Protein AF-A0A0G2F121-F1 (afdb_monomer_lite)

Secondary structure (DSSP, 8-state):
---HHHHHHHHHHHHHHHHHHHHHHHHHSS--HHHHHHHHHHHHHHHHHHHHHHHHHHHHHH--S-HHHHHHHHHHHHHHHHHHHHHHHHTT---TT---HHHHHHHHHH----GGGHHHHHHHTSHHHHHHHHHHHHHHHHHHHHHHHS--

Radius of gyration: 16.45 Å; chains: 1; bounding box: 43×23×46 Å

pLDDT: mean 76.2, std 12.85, range [35.88, 91.56]

Structure (mmCIF, N/CA/C/O backbone):
data_AF-A0A0G2F121-F1
#
_entry.id   AF-A0A0G2F121-F1
#
loop_
_atom_site.group_PDB
_atom_site.id
_atom_site.type_symbol
_atom_site.label_atom_id
_atom_site.label_alt_id
_atom_site.label_comp_id
_atom_site.label_asym_id
_atom_site.label_entity_id
_atom_site.label_seq_id
_atom_site.pdbx_PDB_ins_code
_atom_site.Cartn_x
_atom_site.Cartn_y
_atom_site.Cartn_z
_atom_site.occupancy
_atom_site.B_iso_or_equiv
_atom_site.auth_seq_id
_atom_site.auth_comp_id
_atom_site.auth_asym_id
_atom_site.auth_atom_id
_atom_site.pdbx_PDB_model_num
ATOM 1 N N . MET A 1 1 ? -3.608 -7.060 -20.318 1.00 35.88 1 MET A N 1
ATOM 2 C CA . MET A 1 1 ? -2.762 -5.871 -20.529 1.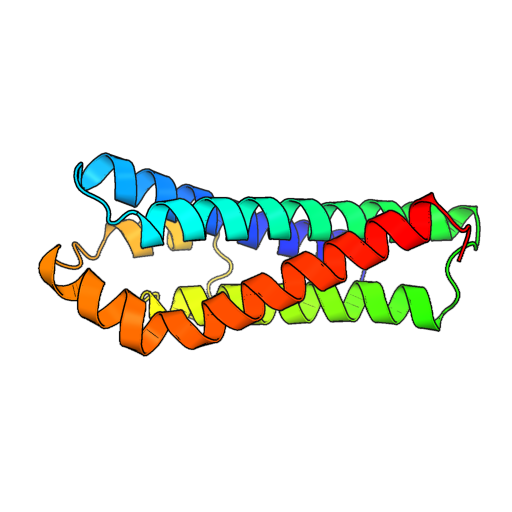00 35.88 1 MET A CA 1
ATOM 3 C C . MET A 1 1 ? -2.474 -5.318 -19.147 1.00 35.88 1 MET A C 1
ATOM 5 O O . MET A 1 1 ? -3.418 -4.855 -18.535 1.00 35.88 1 MET A O 1
ATOM 9 N N . SER A 1 2 ? -1.258 -5.533 -18.628 1.00 53.06 2 SER A N 1
ATOM 10 C CA . SER A 1 2 ? -0.798 -5.029 -17.324 1.00 53.06 2 SER A CA 1
ATOM 11 C C . SER A 1 2 ? 0.129 -3.841 -17.593 1.00 53.06 2 SER A C 1
ATOM 13 O O . SER A 1 2 ? 1.249 -4.040 -18.073 1.00 53.06 2 SER A O 1
ATOM 15 N N . GLY A 1 3 ? -0.381 -2.622 -17.437 1.00 70.25 3 GLY A N 1
ATOM 16 C CA . GLY A 1 3 ? 0.283 -1.381 -17.861 1.00 70.25 3 GLY A CA 1
ATOM 17 C C . GLY A 1 3 ? 0.618 -0.431 -16.711 1.00 70.25 3 GLY A C 1
ATOM 18 O O . GLY A 1 3 ? 0.272 -0.686 -15.561 1.00 70.25 3 GLY A O 1
ATOM 19 N N . VAL A 1 4 ? 1.256 0.699 -17.041 1.00 78.00 4 VAL A N 1
ATOM 20 C CA . VAL A 1 4 ? 1.530 1.823 -16.116 1.00 78.00 4 VAL A CA 1
ATOM 21 C C . VAL A 1 4 ? 0.249 2.270 -15.398 1.00 78.00 4 VAL A C 1
ATOM 23 O O . VAL A 1 4 ? 0.258 2.472 -14.187 1.00 78.00 4 VAL A O 1
ATOM 26 N N . GLY A 1 5 ? -0.880 2.311 -16.117 1.00 80.62 5 GLY A N 1
ATOM 27 C CA . GLY A 1 5 ? -2.187 2.657 -15.549 1.00 80.62 5 GLY A CA 1
ATOM 28 C C . GLY A 1 5 ? -2.664 1.727 -14.426 1.00 80.62 5 GLY A C 1
ATOM 29 O O . GLY A 1 5 ? -3.314 2.195 -13.496 1.00 80.62 5 GLY A O 1
ATOM 30 N N . ASP A 1 6 ? -2.300 0.440 -14.445 1.00 84.50 6 ASP A N 1
ATOM 31 C CA . ASP A 1 6 ? -2.672 -0.479 -13.361 1.00 84.50 6 ASP A CA 1
ATOM 32 C C . ASP A 1 6 ? -1.880 -0.194 -12.084 1.00 84.50 6 ASP A C 1
ATOM 34 O O . ASP A 1 6 ? -2.409 -0.331 -10.984 1.00 84.50 6 ASP A O 1
ATOM 38 N N . ILE A 1 7 ? -0.619 0.220 -12.220 1.00 85.38 7 ILE A N 1
ATOM 39 C CA . ILE A 1 7 ? 0.247 0.569 -11.088 1.00 85.38 7 ILE A CA 1
ATOM 40 C C . ILE A 1 7 ? -0.247 1.857 -10.425 1.00 85.38 7 ILE A C 1
ATOM 42 O O . ILE A 1 7 ? -0.342 1.906 -9.200 1.00 85.38 7 ILE A O 1
ATOM 46 N N . ILE A 1 8 ? -0.651 2.848 -11.226 1.00 85.50 8 ILE A N 1
ATOM 47 C CA . ILE A 1 8 ? -1.272 4.086 -10.731 1.00 85.50 8 ILE A CA 1
ATOM 48 C C . ILE A 1 8 ? -2.563 3.762 -9.971 1.00 85.50 8 ILE A C 1
ATOM 50 O O . ILE A 1 8 ? -2.720 4.162 -8.820 1.00 85.50 8 ILE A O 1
ATOM 54 N N . ALA A 1 9 ? -3.454 2.952 -10.554 1.00 84.75 9 ALA A N 1
ATOM 55 C CA . ALA A 1 9 ? -4.699 2.554 -9.892 1.00 84.75 9 ALA A CA 1
ATOM 56 C C . ALA A 1 9 ? -4.456 1.801 -8.566 1.00 84.75 9 ALA A C 1
ATOM 58 O O . ALA A 1 9 ? -5.225 1.926 -7.611 1.00 84.75 9 ALA A O 1
ATOM 59 N N . ILE A 1 10 ? -3.376 1.017 -8.484 1.00 86.50 10 ILE A N 1
ATOM 60 C CA . ILE A 1 10 ? -2.957 0.343 -7.252 1.00 86.50 10 ILE A CA 1
ATOM 61 C C . ILE A 1 10 ? -2.456 1.349 -6.203 1.00 86.50 10 ILE A C 1
ATOM 63 O O . ILE A 1 10 ? -2.797 1.212 -5.027 1.00 86.50 10 ILE A O 1
ATOM 67 N N . ALA A 1 11 ? -1.668 2.350 -6.599 1.00 87.56 11 ALA A N 1
ATOM 68 C CA . ALA A 1 11 ? -1.225 3.402 -5.688 1.00 87.56 11 ALA A CA 1
ATOM 69 C C . ALA A 1 11 ? -2.416 4.215 -5.153 1.00 87.56 11 ALA A C 1
ATOM 71 O O . ALA A 1 11 ? -2.530 4.430 -3.945 1.00 87.56 11 ALA A O 1
ATOM 72 N N . GLU A 1 12 ? -3.359 4.583 -6.027 1.00 86.44 12 GLU A N 1
ATOM 73 C CA . GLU A 1 12 ? -4.602 5.266 -5.650 1.00 86.44 12 GLU A CA 1
ATOM 74 C C . GLU A 1 12 ? -5.423 4.462 -4.635 1.00 86.44 12 GLU A C 1
ATOM 76 O O . GLU A 1 12 ? -5.943 5.026 -3.671 1.00 86.44 12 GLU A O 1
ATOM 81 N N . LEU A 1 13 ? -5.508 3.138 -4.802 1.00 85.44 13 LEU A N 1
ATOM 82 C CA . LEU A 1 13 ? -6.167 2.262 -3.832 1.00 85.44 13 LEU A CA 1
ATOM 83 C C . LEU A 1 13 ? -5.534 2.379 -2.434 1.00 85.44 13 LEU A C 1
ATOM 85 O O . LEU A 1 13 ? -6.256 2.434 -1.435 1.00 85.44 13 LEU A O 1
ATOM 89 N N . GLY A 1 14 ? -4.202 2.433 -2.360 1.00 85.50 14 GLY A N 1
ATOM 90 C CA . GLY A 1 14 ? -3.471 2.621 -1.110 1.00 85.50 14 GLY A CA 1
ATOM 91 C C . GLY A 1 14 ? -3.748 3.984 -0.466 1.00 85.50 14 GLY A C 1
ATOM 92 O O . GLY A 1 14 ? -4.126 4.042 0.707 1.00 85.50 14 GLY A O 1
ATOM 93 N N . TYR A 1 15 ? -3.679 5.075 -1.236 1.00 88.50 15 TYR A N 1
ATOM 94 C CA . TYR A 1 15 ? -3.983 6.419 -0.731 1.00 88.50 15 TYR A CA 1
ATOM 95 C C . TYR A 1 15 ? -5.401 6.538 -0.173 1.00 88.50 15 TYR A C 1
ATOM 97 O O . TYR A 1 15 ? -5.598 7.128 0.889 1.00 88.50 15 TYR A O 1
ATOM 105 N N . LYS A 1 16 ? -6.397 5.935 -0.826 1.00 84.06 16 LY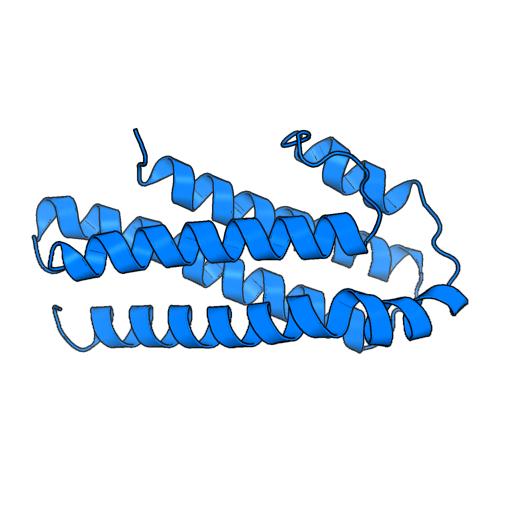S A N 1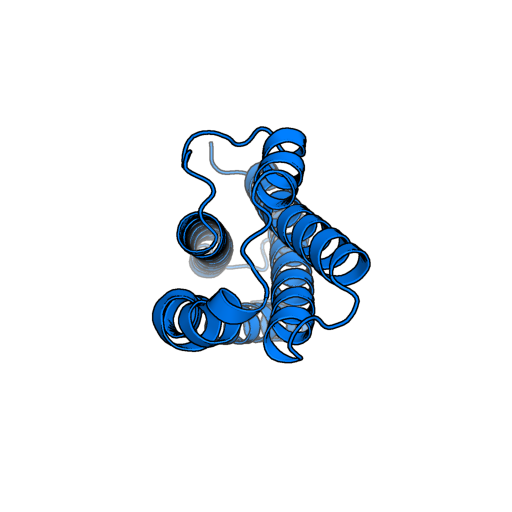
ATOM 106 C CA . LYS A 1 16 ? -7.776 5.995 -0.321 1.00 84.06 16 LYS A CA 1
ATOM 107 C C . LYS A 1 16 ? -7.997 5.153 0.927 1.00 84.06 16 LYS A C 1
ATOM 109 O O . LYS A 1 16 ? -8.797 5.537 1.780 1.00 84.06 16 LYS A O 1
ATOM 114 N N . LEU A 1 17 ? -7.264 4.048 1.092 1.00 83.19 17 LEU A N 1
ATOM 115 C CA . LEU A 1 17 ? -7.241 3.345 2.375 1.00 83.19 17 LEU A CA 1
ATOM 116 C C . LEU A 1 17 ? -6.664 4.246 3.478 1.00 83.19 17 LEU A C 1
ATOM 118 O O . LEU A 1 17 ? -7.241 4.320 4.563 1.00 83.19 17 LEU A O 1
ATOM 122 N N . ALA A 1 18 ? -5.563 4.950 3.207 1.00 86.00 18 ALA A N 1
ATOM 123 C CA . ALA A 1 18 ? -4.991 5.894 4.164 1.00 86.00 18 ALA A CA 1
ATOM 124 C C . ALA A 1 18 ? -5.962 7.037 4.504 1.00 86.00 18 ALA A C 1
ATOM 126 O O . ALA A 1 18 ? -6.118 7.374 5.676 1.00 86.00 18 ALA A O 1
ATOM 127 N N . GLU A 1 19 ? -6.673 7.585 3.516 1.00 84.25 19 GLU A N 1
ATOM 128 C CA . GLU A 1 19 ? -7.697 8.612 3.731 1.00 84.25 19 GLU A CA 1
ATOM 129 C C . GLU A 1 19 ? -8.855 8.098 4.603 1.00 84.25 19 GLU A C 1
ATOM 131 O O . GLU A 1 19 ? -9.275 8.777 5.542 1.00 84.25 19 GLU A O 1
ATOM 136 N N . ALA A 1 20 ? -9.343 6.879 4.348 1.00 77.00 20 ALA A N 1
ATOM 137 C CA . ALA A 1 20 ? -10.379 6.251 5.167 1.00 77.00 20 ALA A CA 1
ATOM 138 C C . ALA A 1 20 ? -9.924 6.072 6.626 1.00 77.00 20 ALA A C 1
ATOM 140 O O . ALA A 1 20 ? -10.676 6.356 7.560 1.00 77.00 20 ALA A O 1
ATOM 141 N N . LEU A 1 21 ? -8.674 5.646 6.827 1.00 78.62 21 LEU A N 1
ATOM 142 C CA . LEU A 1 21 ? -8.071 5.508 8.151 1.00 78.62 21 LEU A CA 1
ATOM 143 C C . LEU A 1 21 ? -7.889 6.863 8.855 1.00 78.62 21 LEU A C 1
ATOM 145 O O . LEU A 1 21 ? -8.119 6.942 10.060 1.00 78.62 21 LEU A O 1
ATOM 149 N N . LYS A 1 22 ? -7.528 7.930 8.128 1.00 80.00 22 LYS A N 1
ATOM 150 C CA . LYS A 1 22 ? -7.455 9.302 8.665 1.00 80.00 22 LYS A CA 1
ATOM 151 C C . LYS A 1 22 ? -8.820 9.798 9.133 1.00 80.00 22 LYS A C 1
ATOM 153 O O . LYS A 1 22 ? -8.940 10.205 10.282 1.00 80.00 22 LYS A O 1
ATOM 158 N N . LYS A 1 23 ? -9.858 9.659 8.302 1.00 73.81 23 LYS A N 1
ATOM 159 C CA . LYS A 1 23 ? -11.237 10.016 8.682 1.00 73.81 23 LYS A CA 1
ATOM 160 C C . LYS A 1 23 ? -11.690 9.261 9.933 1.00 73.81 23 LYS A C 1
ATOM 162 O O . LYS A 1 23 ? -12.265 9.854 10.837 1.00 73.81 23 LYS A O 1
ATOM 167 N N . TYR A 1 24 ? -11.357 7.973 10.033 1.00 71.00 24 TYR A N 1
ATOM 168 C CA . TYR A 1 24 ? -11.617 7.191 11.243 1.00 71.00 24 TYR A CA 1
ATOM 169 C C . TYR A 1 24 ? -10.892 7.750 12.485 1.00 71.00 24 TYR A C 1
ATOM 171 O O . TYR A 1 24 ? -11.468 7.787 13.573 1.00 71.00 24 TYR A O 1
ATOM 179 N N . ILE A 1 25 ? -9.629 8.173 12.349 1.00 74.25 25 ILE A N 1
ATOM 180 C CA . ILE A 1 25 ? -8.864 8.778 13.450 1.00 74.25 25 ILE A CA 1
ATOM 181 C C . ILE A 1 25 ? -9.540 10.063 13.937 1.00 74.25 25 ILE A C 1
ATOM 183 O O . ILE A 1 25 ? -9.710 10.223 15.149 1.00 74.25 25 ILE A O 1
ATOM 187 N N . ASP A 1 26 ? -9.946 10.928 13.005 1.00 71.69 26 ASP A N 1
ATOM 188 C CA . ASP A 1 26 ? -10.592 12.208 13.304 1.00 71.69 26 ASP A CA 1
ATOM 189 C C . ASP A 1 26 ? -11.934 12.012 14.031 1.00 71.69 26 ASP A C 1
ATOM 191 O O . ASP A 1 26 ? -12.241 12.738 14.972 1.00 71.69 26 ASP A O 1
ATOM 195 N N . GLU A 1 27 ? -12.710 10.985 13.666 1.00 67.69 27 GLU A N 1
ATOM 196 C CA . GLU A 1 27 ? -14.006 10.690 14.296 1.00 67.69 27 GLU A CA 1
ATOM 197 C C . GLU A 1 27 ? -13.906 10.066 15.699 1.00 67.69 27 GLU A C 1
ATOM 199 O O . GLU A 1 27 ? -14.843 10.177 16.493 1.00 67.69 27 GLU A O 1
ATOM 204 N N . VAL A 1 28 ? -12.808 9.370 16.019 1.00 64.94 28 VAL A N 1
ATOM 205 C CA . VAL A 1 28 ? -12.677 8.610 17.279 1.00 64.94 28 VAL A CA 1
ATOM 206 C C . VAL A 1 28 ? -11.849 9.346 18.343 1.00 64.94 28 VAL A C 1
ATOM 208 O O . VAL A 1 28 ? -11.804 8.883 19.489 1.00 64.94 28 VAL A O 1
ATOM 211 N N . GLU A 1 29 ? -11.223 10.484 17.998 1.00 57.09 29 GLU A N 1
ATOM 212 C CA . GLU A 1 29 ? -10.416 11.422 18.827 1.00 57.09 29 GLU A CA 1
ATOM 213 C C . GLU A 1 29 ? -9.242 10.807 19.627 1.00 57.09 29 GLU A C 1
ATOM 215 O O . GLU A 1 29 ? -8.326 11.495 20.070 1.00 57.09 29 GLU A O 1
ATOM 220 N N . THR A 1 30 ? -9.227 9.489 19.809 1.00 58.69 30 THR A N 1
ATOM 221 C CA . THR A 1 30 ? -8.320 8.709 20.660 1.00 58.69 30 THR A CA 1
ATOM 222 C C . THR A 1 30 ? -7.837 7.466 19.920 1.00 58.69 30 THR A C 1
ATOM 224 O O . THR A 1 30 ? -7.765 6.367 20.478 1.00 58.69 30 THR A O 1
ATOM 227 N N . ALA A 1 31 ? -7.546 7.623 18.629 1.00 60.91 31 ALA A N 1
ATOM 228 C CA . ALA A 1 31 ? -6.984 6.547 17.833 1.00 60.91 31 ALA A CA 1
ATOM 229 C C . ALA A 1 31 ? -5.622 6.114 18.389 1.00 60.91 31 ALA A C 1
ATOM 231 O O . ALA A 1 31 ? -4.770 6.941 18.721 1.00 60.91 31 ALA A O 1
ATOM 232 N N . GLU A 1 32 ? -5.434 4.801 18.485 1.00 68.81 32 GLU A N 1
ATOM 233 C CA . GLU A 1 32 ? -4.185 4.191 18.929 1.00 68.81 32 GLU A CA 1
ATOM 234 C C . GLU A 1 32 ? -3.035 4.623 17.999 1.00 68.81 32 GLU A C 1
ATOM 236 O O . GLU A 1 32 ? -3.212 4.683 16.780 1.00 68.81 32 GLU A O 1
ATOM 241 N N . GLU A 1 33 ? -1.847 4.896 18.551 1.00 73.12 33 GLU A N 1
ATOM 242 C CA . GLU A 1 33 ? -0.647 5.262 17.768 1.00 73.12 33 GLU A CA 1
ATOM 243 C C . GLU A 1 33 ? -0.343 4.244 16.657 1.00 73.12 33 GLU A C 1
ATOM 245 O O . GLU A 1 33 ? 0.145 4.592 15.582 1.00 73.12 33 GLU A O 1
ATOM 250 N N . SER A 1 34 ? -0.720 2.982 16.871 1.00 70.38 34 SER A N 1
ATOM 251 C CA . SER A 1 34 ? -0.610 1.926 15.870 1.00 70.38 34 SER A CA 1
ATOM 252 C C . SER A 1 34 ? -1.422 2.215 14.598 1.00 70.38 34 SER A C 1
ATOM 254 O O . SER A 1 34 ? -0.944 1.894 13.512 1.00 70.38 34 SER A O 1
ATOM 256 N N . ILE A 1 35 ? -2.588 2.860 14.681 1.00 74.19 35 ILE A N 1
ATOM 257 C CA . ILE A 1 35 ? -3.417 3.216 13.515 1.00 74.19 35 ILE A CA 1
ATOM 258 C C . ILE A 1 35 ? -2.804 4.401 12.769 1.00 74.19 35 ILE A C 1
ATOM 260 O O . ILE A 1 35 ? -2.713 4.374 11.545 1.00 74.19 35 ILE A O 1
ATOM 264 N N . LYS A 1 36 ? -2.324 5.415 13.500 1.00 79.69 36 LYS A N 1
ATOM 265 C CA . LYS A 1 36 ? -1.633 6.569 12.903 1.00 79.69 36 LYS A CA 1
ATOM 266 C C . LYS A 1 36 ? -0.389 6.132 12.133 1.00 79.69 36 LYS A C 1
ATOM 268 O O . LYS A 1 36 ? -0.158 6.573 11.014 1.00 79.69 36 LYS A O 1
ATOM 273 N N . ALA A 1 37 ? 0.387 5.221 12.709 1.00 83.00 37 ALA A N 1
ATOM 274 C CA . ALA A 1 37 ? 1.562 4.681 12.045 1.00 83.00 37 ALA A CA 1
ATOM 275 C C . ALA A 1 37 ? 1.196 3.808 10.826 1.00 83.00 37 ALA A C 1
ATOM 277 O O . ALA A 1 37 ? 1.876 3.896 9.809 1.00 83.00 37 ALA A O 1
ATOM 278 N N . LEU A 1 38 ? 0.084 3.059 10.868 1.00 83.00 38 LEU A N 1
ATOM 279 C CA . LEU A 1 38 ? -0.421 2.325 9.699 1.00 83.00 38 LEU A CA 1
ATOM 280 C C . LEU A 1 38 ? -0.800 3.268 8.546 1.00 83.00 38 LEU A C 1
ATOM 282 O O . LEU A 1 38 ? -0.478 2.975 7.401 1.00 83.00 38 LEU A O 1
ATOM 286 N N . VAL A 1 39 ? -1.441 4.406 8.837 1.00 85.56 39 VAL A N 1
ATOM 287 C CA . VAL A 1 39 ? -1.726 5.443 7.829 1.00 85.56 39 VAL A CA 1
ATOM 288 C C . VAL A 1 39 ? -0.440 5.871 7.131 1.00 85.56 39 VAL A C 1
ATOM 290 O O . VAL A 1 39 ? -0.359 5.807 5.910 1.00 85.56 39 VAL A O 1
ATOM 293 N N . ILE A 1 40 ? 0.575 6.253 7.907 1.00 88.06 40 ILE A N 1
ATOM 294 C CA . ILE A 1 40 ? 1.854 6.733 7.371 1.00 88.06 40 ILE A CA 1
ATOM 295 C C . ILE A 1 40 ? 2.533 5.649 6.524 1.00 88.06 40 ILE A C 1
ATOM 297 O O . ILE A 1 40 ? 3.038 5.936 5.442 1.00 88.06 40 ILE A O 1
ATOM 301 N N . GLU A 1 41 ? 2.538 4.400 6.993 1.00 87.62 41 GLU A N 1
ATOM 302 C CA . GLU A 1 41 ? 3.116 3.267 6.263 1.00 87.62 41 GLU A CA 1
ATOM 303 C C . GLU A 1 41 ? 2.413 3.031 4.921 1.00 87.62 41 GLU A C 1
ATOM 305 O O . GLU A 1 41 ? 3.090 2.852 3.907 1.00 87.62 41 GLU A O 1
ATOM 310 N N . VAL A 1 42 ? 1.077 3.084 4.898 1.00 88.38 42 VAL A N 1
ATOM 311 C CA . VAL A 1 42 ? 0.286 2.941 3.670 1.00 88.38 42 VAL A CA 1
ATOM 312 C C . VAL A 1 42 ? 0.553 4.100 2.711 1.00 88.38 42 VAL A C 1
ATOM 314 O O . VAL A 1 42 ? 0.755 3.849 1.526 1.00 88.38 42 VAL A O 1
ATOM 317 N N . GLU A 1 43 ? 0.607 5.349 3.182 1.00 91.06 43 GLU A N 1
ATOM 318 C CA . GLU A 1 43 ? 0.891 6.511 2.323 1.00 91.06 43 GLU A CA 1
ATOM 319 C C . GLU A 1 43 ? 2.283 6.440 1.696 1.00 91.06 43 GLU A C 1
ATOM 321 O O . GLU A 1 43 ? 2.432 6.643 0.493 1.00 91.06 43 GLU A O 1
ATOM 326 N N . GLN A 1 44 ? 3.299 6.098 2.492 1.00 89.50 44 GLN A N 1
ATOM 327 C CA . GLN A 1 44 ? 4.671 5.954 2.005 1.00 89.50 44 GLN A CA 1
ATOM 328 C C . GLN A 1 44 ? 4.785 4.837 0.964 1.00 89.50 44 GLN A C 1
ATOM 330 O O . GLN A 1 44 ? 5.375 5.036 -0.095 1.00 89.50 44 GLN A O 1
ATOM 335 N N . ALA A 1 45 ? 4.198 3.670 1.241 1.00 89.94 45 ALA A N 1
ATOM 336 C CA . ALA A 1 45 ? 4.202 2.561 0.296 1.00 89.94 45 ALA A CA 1
ATOM 337 C C . ALA A 1 45 ? 3.423 2.903 -0.987 1.00 89.94 45 ALA A C 1
ATOM 339 O O . ALA A 1 45 ? 3.910 2.617 -2.078 1.00 89.94 45 ALA A O 1
ATOM 340 N N . SER A 1 46 ? 2.278 3.588 -0.875 1.00 90.56 46 SER A N 1
ATOM 341 C CA . SER A 1 46 ? 1.496 4.064 -2.030 1.00 90.56 46 SER A CA 1
ATOM 342 C C . SER A 1 46 ? 2.314 5.010 -2.903 1.00 90.56 46 SER A C 1
ATOM 344 O O . SER A 1 46 ? 2.340 4.851 -4.119 1.00 90.56 46 SER A O 1
ATOM 346 N N . SER A 1 47 ? 3.039 5.947 -2.287 1.00 91.56 47 SER A N 1
ATOM 347 C CA . SER A 1 47 ? 3.928 6.870 -2.996 1.00 91.56 47 SER A CA 1
ATOM 348 C C . SER A 1 47 ? 5.055 6.153 -3.726 1.00 91.56 47 SER A C 1
ATOM 350 O O . SER A 1 47 ? 5.336 6.479 -4.877 1.00 91.56 47 SER A O 1
ATOM 352 N N . HIS A 1 48 ? 5.671 5.141 -3.112 1.00 89.06 48 HIS A N 1
ATOM 353 C CA . HIS A 1 48 ? 6.704 4.378 -3.805 1.00 89.06 48 HIS A CA 1
ATOM 354 C C . HIS A 1 48 ? 6.137 3.527 -4.950 1.00 89.06 48 HIS A C 1
ATOM 356 O O . HIS A 1 48 ? 6.789 3.406 -5.984 1.00 89.06 48 HIS A O 1
ATOM 362 N N . VAL A 1 49 ? 4.933 2.959 -4.798 1.00 90.12 49 VAL A N 1
ATOM 363 C CA . VAL A 1 49 ? 4.257 2.238 -5.889 1.00 90.12 49 VAL A CA 1
ATOM 364 C C . VAL A 1 49 ? 3.907 3.179 -7.036 1.00 90.12 49 VAL A C 1
ATOM 366 O O . VAL A 1 49 ? 4.142 2.825 -8.187 1.00 90.12 49 VAL A O 1
ATOM 369 N N . ASP A 1 50 ? 3.430 4.388 -6.746 1.00 90.75 50 ASP A N 1
ATOM 370 C CA . ASP A 1 50 ? 3.215 5.409 -7.773 1.00 90.75 50 ASP A CA 1
ATOM 371 C C . ASP A 1 50 ? 4.528 5.756 -8.497 1.00 90.75 50 ASP A C 1
ATOM 373 O O . ASP A 1 50 ? 4.578 5.802 -9.725 1.00 90.75 50 ASP A O 1
ATOM 377 N N . GLY A 1 51 ? 5.639 5.853 -7.759 1.00 87.75 51 GLY A N 1
ATOM 378 C CA . GLY A 1 51 ? 6.975 6.025 -8.334 1.00 87.75 51 GLY A CA 1
ATOM 379 C C . GLY A 1 51 ? 7.402 4.899 -9.288 1.00 87.75 51 GLY A C 1
ATOM 380 O O . GLY A 1 51 ? 8.116 5.157 -10.257 1.00 87.75 51 GLY A O 1
ATOM 381 N N . LEU A 1 52 ? 6.921 3.662 -9.099 1.00 88.69 52 LEU A N 1
ATOM 382 C CA . LEU A 1 52 ? 7.175 2.569 -10.051 1.00 88.69 52 LEU A CA 1
ATOM 383 C C . LEU A 1 52 ? 6.541 2.833 -11.415 1.00 88.69 52 LEU A C 1
ATOM 385 O O . LEU A 1 52 ? 7.083 2.396 -12.431 1.00 88.69 52 LEU A O 1
ATOM 389 N N . SER A 1 53 ? 5.398 3.522 -11.435 1.00 86.44 53 SER A N 1
ATOM 390 C CA . SER A 1 53 ? 4.713 3.884 -12.674 1.00 86.44 53 SER A CA 1
ATOM 391 C C . SER A 1 53 ? 5.604 4.808 -13.509 1.00 86.44 53 SER A C 1
ATOM 393 O O . SER A 1 53 ? 5.836 4.529 -14.684 1.00 86.44 53 SER A O 1
ATOM 395 N N . SER A 1 54 ? 6.224 5.797 -12.856 1.00 86.88 54 SER A N 1
ATOM 396 C CA . SER A 1 54 ? 7.188 6.713 -13.471 1.00 86.88 54 SER A CA 1
ATOM 397 C C . SER A 1 54 ? 8.437 5.979 -13.969 1.00 86.88 54 SER A C 1
ATOM 399 O O . SER A 1 54 ? 8.864 6.201 -15.098 1.00 86.88 54 SER A O 1
ATOM 401 N N . LEU A 1 55 ? 8.993 5.051 -13.176 1.00 85.38 55 LEU A N 1
ATOM 402 C CA . LEU A 1 55 ? 10.171 4.267 -13.578 1.00 85.38 55 LEU A CA 1
ATOM 403 C C . LEU A 1 55 ? 9.899 3.381 -14.801 1.00 85.38 55 LEU A C 1
ATOM 405 O O . LEU A 1 55 ? 10.745 3.258 -15.685 1.00 85.38 55 LEU A O 1
ATOM 409 N N . ILE A 1 56 ? 8.727 2.742 -14.859 1.00 86.19 56 ILE A N 1
ATOM 410 C CA . ILE A 1 56 ? 8.348 1.904 -16.003 1.00 86.19 56 ILE A CA 1
ATOM 411 C C . ILE A 1 56 ? 8.078 2.761 -17.238 1.00 86.19 56 ILE A C 1
ATOM 413 O O . ILE A 1 56 ? 8.439 2.340 -18.336 1.00 86.19 56 ILE A O 1
ATOM 417 N N . ASP A 1 57 ? 7.457 3.928 -17.076 1.00 86.75 57 ASP A N 1
ATOM 418 C CA . ASP A 1 57 ? 7.176 4.847 -18.180 1.00 86.75 57 ASP A CA 1
ATOM 419 C C . ASP A 1 57 ? 8.473 5.405 -18.786 1.00 86.75 57 ASP A C 1
ATOM 421 O O . ASP A 1 57 ? 8.712 5.270 -19.985 1.00 86.75 57 ASP A O 1
ATOM 425 N N . GLU A 1 58 ? 9.396 5.887 -17.948 1.00 84.00 58 GLU A N 1
ATOM 426 C CA . GLU A 1 58 ? 10.720 6.343 -18.386 1.00 84.00 58 GLU A CA 1
ATOM 427 C C . GLU A 1 58 ? 11.510 5.225 -19.086 1.00 84.00 58 GLU A C 1
ATOM 429 O O . GLU A 1 58 ? 12.218 5.466 -20.074 1.00 84.00 58 GLU A O 1
ATOM 434 N N . ASN A 1 59 ? 11.353 3.978 -18.631 1.00 84.19 59 ASN A N 1
ATOM 435 C CA . ASN A 1 59 ? 12.019 2.836 -19.241 1.00 84.19 59 ASN A CA 1
ATOM 436 C C . ASN A 1 59 ? 11.568 2.570 -20.681 1.00 84.19 59 ASN A C 1
ATOM 438 O O . ASN A 1 59 ? 12.368 2.082 -21.478 1.00 84.19 59 ASN A O 1
ATOM 442 N N . GLN A 1 60 ? 10.332 2.923 -21.053 1.00 82.19 60 GLN A N 1
ATOM 443 C CA . GLN A 1 60 ? 9.865 2.770 -22.439 1.00 82.19 60 GLN A CA 1
ATOM 444 C C . GLN A 1 60 ? 10.694 3.607 -23.420 1.00 82.19 60 GLN A C 1
ATOM 446 O O . GLN A 1 60 ? 10.825 3.243 -24.587 1.00 82.19 60 GLN A O 1
ATOM 451 N N . HIS A 1 61 ? 11.276 4.709 -22.944 1.00 81.56 61 HIS A N 1
ATOM 452 C CA . HIS A 1 61 ? 12.063 5.630 -23.758 1.00 81.56 61 HIS A CA 1
ATOM 453 C C . HIS A 1 61 ? 13.569 5.406 -23.639 1.00 81.56 61 HIS A C 1
ATOM 455 O O . HIS A 1 61 ? 14.310 5.679 -24.581 1.00 81.56 61 HIS A O 1
ATOM 461 N N . THR A 1 62 ? 14.033 4.924 -22.489 1.00 80.94 62 THR A N 1
ATOM 462 C CA . THR A 1 62 ? 15.465 4.872 -22.163 1.00 80.94 62 THR A CA 1
ATOM 463 C C . THR A 1 62 ? 16.031 3.455 -22.128 1.00 80.94 62 THR A C 1
ATOM 465 O O . THR A 1 62 ? 17.243 3.300 -22.250 1.00 80.94 62 THR A O 1
ATOM 468 N N . THR A 1 63 ? 15.179 2.425 -22.023 1.00 80.44 63 THR A N 1
ATOM 469 C CA . THR A 1 63 ? 15.567 1.005 -21.890 1.00 80.44 63 THR A CA 1
ATOM 470 C C . THR A 1 63 ? 16.622 0.783 -20.803 1.00 80.44 63 THR A C 1
ATOM 472 O O . THR A 1 63 ? 17.510 -0.051 -20.964 1.00 80.44 63 THR A O 1
ATOM 475 N N . PHE A 1 64 ? 16.574 1.575 -19.727 1.00 82.94 64 PHE A N 1
ATOM 476 C CA . PHE A 1 64 ? 17.468 1.359 -18.601 1.00 82.94 64 PHE A CA 1
ATOM 477 C C . PHE A 1 64 ? 17.123 0.020 -17.950 1.00 82.94 64 PHE A C 1
ATOM 479 O O . PHE A 1 64 ? 17.914 -0.908 -18.088 1.00 82.94 64 PHE A O 1
ATOM 486 N N . LEU A 1 65 ? 15.913 -0.136 -17.393 1.00 81.75 65 LEU A N 1
ATOM 487 C CA . LEU A 1 65 ? 15.496 -1.353 -16.701 1.00 81.75 65 LEU A CA 1
ATOM 488 C C . LEU A 1 65 ? 15.572 -2.569 -17.618 1.00 81.75 65 LEU A C 1
ATOM 490 O O . LEU A 1 65 ? 14.842 -2.689 -18.612 1.00 81.75 65 LEU A O 1
ATOM 494 N N . SER A 1 66 ? 16.355 -3.551 -17.179 1.00 84.75 66 SER A N 1
ATOM 495 C CA . SER A 1 66 ? 16.266 -4.910 -17.706 1.00 84.75 66 SER A CA 1
ATOM 496 C C . SER A 1 66 ? 14.825 -5.462 -17.629 1.00 84.75 66 SER A C 1
ATOM 498 O O . SER A 1 66 ? 14.044 -5.061 -16.757 1.00 84.75 66 SER A O 1
ATOM 500 N N . PRO A 1 67 ? 14.462 -6.455 -18.465 1.00 83.19 67 PRO A N 1
ATOM 501 C CA . PRO A 1 67 ? 13.159 -7.122 -18.378 1.00 83.19 67 PRO A CA 1
ATOM 502 C C . PRO A 1 67 ? 12.846 -7.658 -16.972 1.00 83.19 67 PRO A C 1
ATOM 504 O O . PRO A 1 67 ? 11.721 -7.544 -16.494 1.00 83.19 67 PRO A O 1
ATOM 507 N N . VAL A 1 68 ? 13.872 -8.154 -16.270 1.00 84.38 68 VAL A N 1
ATOM 508 C CA . VAL A 1 68 ? 13.772 -8.613 -14.876 1.00 84.38 68 VAL A CA 1
ATOM 509 C C . VAL A 1 68 ? 13.426 -7.459 -13.929 1.00 84.38 68 VAL A C 1
ATOM 511 O O . VAL A 1 68 ? 12.633 -7.638 -13.007 1.00 84.38 68 VAL A O 1
ATOM 514 N N . GLY A 1 69 ? 13.988 -6.268 -14.156 1.00 84.44 69 GLY A N 1
ATOM 515 C CA . GLY A 1 69 ? 13.667 -5.056 -13.399 1.00 84.44 69 GLY A CA 1
ATOM 516 C C . GLY A 1 69 ? 12.215 -4.615 -13.589 1.00 84.44 69 GLY A C 1
ATOM 517 O O . GLY A 1 69 ? 11.520 -4.357 -12.608 1.00 84.44 69 GLY A O 1
ATOM 518 N N . VAL A 1 70 ? 11.724 -4.615 -14.833 1.00 86.00 70 VAL A N 1
ATOM 519 C CA . VAL A 1 70 ? 10.323 -4.280 -15.151 1.00 86.00 70 VAL A CA 1
ATOM 520 C C . VAL A 1 70 ? 9.351 -5.257 -14.485 1.00 86.00 70 VAL A C 1
ATOM 522 O O . VAL A 1 70 ? 8.367 -4.834 -13.872 1.00 86.00 70 VAL A O 1
ATOM 525 N N . ASP A 1 71 ? 9.633 -6.558 -14.557 1.00 87.06 71 ASP A N 1
ATOM 526 C CA . ASP A 1 71 ? 8.792 -7.572 -13.921 1.00 87.06 71 ASP A CA 1
ATOM 527 C C . ASP A 1 71 ? 8.829 -7.473 -12.393 1.00 87.06 71 ASP A C 1
ATOM 529 O O . ASP A 1 71 ? 7.792 -7.634 -11.743 1.00 87.06 71 ASP A O 1
ATOM 533 N N . LYS A 1 72 ? 9.981 -7.120 -11.805 1.00 87.44 72 LYS A N 1
ATOM 534 C CA . LYS A 1 72 ? 10.085 -6.849 -10.366 1.00 87.44 72 LYS A CA 1
ATOM 535 C C . LYS A 1 72 ? 9.214 -5.661 -9.948 1.00 87.44 72 LYS A C 1
ATOM 537 O O . LYS A 1 72 ? 8.497 -5.778 -8.958 1.00 87.44 72 LYS A O 1
ATOM 542 N N . CYS A 1 73 ? 9.207 -4.560 -10.704 1.00 87.56 73 CYS A N 1
ATOM 543 C CA . CYS A 1 73 ? 8.325 -3.418 -10.436 1.00 87.56 73 CYS A CA 1
ATOM 544 C C . CYS A 1 73 ? 6.844 -3.827 -10.466 1.00 87.56 73 CYS A C 1
ATOM 546 O O . CYS A 1 73 ? 6.093 -3.544 -9.533 1.00 87.56 73 CYS A O 1
ATOM 548 N N . ARG A 1 74 ? 6.418 -4.553 -11.507 1.00 89.62 74 ARG A N 1
ATOM 549 C CA . ARG A 1 74 ? 5.030 -5.035 -11.612 1.00 89.62 74 ARG A CA 1
ATOM 550 C C . ARG A 1 74 ? 4.653 -5.943 -10.448 1.00 89.62 74 ARG A C 1
ATOM 552 O O . ARG A 1 74 ? 3.571 -5.794 -9.885 1.00 89.62 74 ARG A O 1
ATOM 559 N N . ARG A 1 75 ? 5.544 -6.863 -10.076 1.00 90.94 75 ARG A N 1
ATOM 560 C CA . ARG A 1 75 ? 5.333 -7.766 -8.945 1.00 90.94 75 ARG A CA 1
ATOM 561 C C . ARG A 1 75 ? 5.161 -6.995 -7.638 1.00 90.94 75 ARG A C 1
ATOM 563 O O . ARG A 1 75 ? 4.184 -7.238 -6.945 1.00 90.94 75 ARG A O 1
ATOM 570 N N . LEU A 1 76 ? 6.032 -6.027 -7.349 1.00 90.81 76 LEU A N 1
ATOM 571 C CA . LEU A 1 76 ? 5.927 -5.207 -6.137 1.00 90.81 76 LEU A CA 1
ATOM 572 C C . LEU A 1 76 ? 4.606 -4.427 -6.070 1.00 90.81 76 LEU A C 1
ATOM 574 O O . LEU A 1 76 ? 3.997 -4.348 -5.005 1.00 90.81 76 LEU A O 1
ATOM 578 N N . ALA A 1 77 ? 4.117 -3.902 -7.198 1.00 89.19 77 ALA A N 1
ATOM 579 C CA . ALA A 1 77 ? 2.802 -3.265 -7.247 1.00 89.19 77 ALA A CA 1
ATOM 580 C C . ALA A 1 77 ? 1.669 -4.264 -6.932 1.00 89.19 77 ALA A C 1
ATOM 582 O O . ALA A 1 77 ? 0.768 -3.967 -6.147 1.00 89.19 77 ALA A O 1
ATOM 583 N N . VAL A 1 78 ? 1.713 -5.475 -7.495 1.00 90.44 78 VAL A N 1
ATOM 584 C CA . VAL A 1 78 ? 0.717 -6.527 -7.218 1.00 90.44 78 VAL A CA 1
ATOM 585 C C . VAL A 1 78 ? 0.770 -7.001 -5.760 1.00 90.44 78 VAL A C 1
ATOM 587 O O . VAL A 1 78 ? -0.282 -7.178 -5.137 1.00 90.44 78 VAL A O 1
ATOM 590 N N . ASP A 1 79 ? 1.964 -7.162 -5.196 1.00 90.12 79 ASP A N 1
ATOM 591 C CA . ASP A 1 79 ? 2.158 -7.565 -3.800 1.00 90.12 79 ASP A CA 1
ATOM 592 C C . ASP A 1 79 ? 1.627 -6.473 -2.851 1.00 90.12 79 ASP A C 1
ATOM 594 O O . ASP A 1 79 ? 0.889 -6.761 -1.901 1.00 90.12 79 ASP A O 1
ATOM 598 N N . PHE A 1 80 ? 1.863 -5.195 -3.173 1.00 90.88 80 PHE A N 1
ATOM 599 C CA . PHE A 1 80 ? 1.257 -4.070 -2.460 1.00 90.88 80 PHE A CA 1
ATOM 600 C C . PHE A 1 80 ? -0.274 -4.083 -2.542 1.00 90.88 80 PHE A C 1
ATOM 602 O O . PHE A 1 80 ? -0.940 -4.011 -1.508 1.00 90.88 80 PHE A O 1
ATOM 609 N N . LYS A 1 81 ? -0.857 -4.263 -3.736 1.00 88.88 81 LYS A N 1
ATOM 6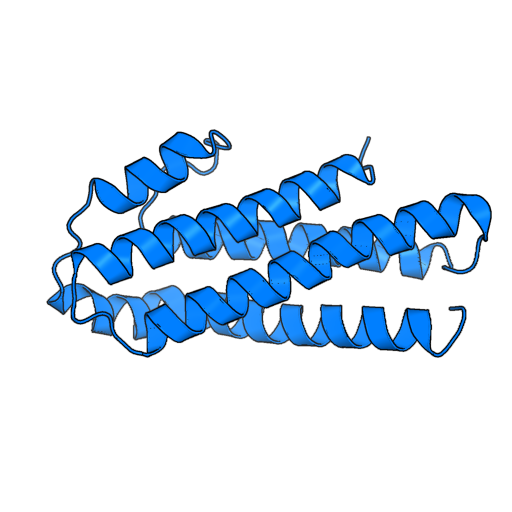10 C CA . LYS A 1 81 ? -2.316 -4.391 -3.904 1.00 88.88 81 LYS A CA 1
ATOM 611 C C . LYS A 1 81 ? -2.885 -5.488 -3.003 1.00 88.88 81 LYS A C 1
ATOM 613 O O . LYS A 1 81 ? -3.872 -5.268 -2.301 1.00 88.88 81 LYS A O 1
ATOM 618 N N . THR A 1 82 ? -2.262 -6.662 -3.015 1.00 88.44 82 THR A N 1
ATOM 619 C CA . THR A 1 82 ? -2.691 -7.825 -2.225 1.00 88.44 82 THR A CA 1
ATOM 620 C C . THR A 1 82 ? -2.629 -7.529 -0.727 1.00 88.44 82 THR A C 1
ATOM 622 O O . THR A 1 82 ? -3.566 -7.836 0.016 1.00 88.44 82 THR A O 1
ATOM 625 N N . THR A 1 83 ? -1.575 -6.846 -0.286 1.00 87.88 83 THR A N 1
ATOM 626 C CA . THR A 1 83 ? -1.403 -6.409 1.104 1.00 87.88 83 THR A CA 1
ATOM 627 C C . THR A 1 83 ? -2.493 -5.429 1.524 1.00 87.88 83 THR A C 1
ATOM 629 O O . THR A 1 83 ? -3.138 -5.626 2.552 1.00 87.88 83 THR A O 1
ATOM 632 N N . ILE A 1 84 ? -2.781 -4.421 0.698 1.00 86.00 84 ILE A N 1
ATOM 633 C CA . ILE A 1 84 ? -3.836 -3.432 0.954 1.00 86.00 84 ILE A CA 1
ATOM 634 C C . ILE A 1 84 ? -5.214 -4.095 1.045 1.00 86.00 84 ILE A C 1
ATOM 636 O O . ILE A 1 84 ? -5.981 -3.803 1.966 1.00 86.00 84 ILE A O 1
ATOM 640 N N . LEU A 1 85 ? -5.522 -5.038 0.151 1.00 83.56 85 LEU A N 1
ATOM 641 C CA . LEU A 1 85 ? -6.772 -5.803 0.205 1.00 83.56 85 LEU A CA 1
ATOM 642 C C . LEU A 1 85 ? -6.858 -6.696 1.452 1.00 83.56 85 LEU A C 1
ATOM 644 O O . LEU A 1 85 ? -7.933 -6.829 2.041 1.00 83.56 85 LEU A O 1
ATOM 648 N N . THR A 1 86 ? -5.732 -7.245 1.909 1.00 83.81 86 THR A N 1
ATOM 649 C CA . THR A 1 86 ? -5.659 -8.035 3.147 1.00 83.81 86 THR A CA 1
ATOM 650 C C . THR A 1 86 ? -5.900 -7.159 4.378 1.00 83.81 86 THR A C 1
ATOM 652 O O . THR A 1 86 ? -6.730 -7.500 5.221 1.00 83.81 86 THR A O 1
ATOM 655 N N . ILE A 1 87 ? -5.247 -5.993 4.458 1.00 81.62 87 ILE A N 1
ATOM 656 C CA . ILE A 1 87 ? -5.456 -4.995 5.522 1.00 81.62 87 ILE A CA 1
ATOM 657 C C . ILE A 1 87 ? -6.925 -4.565 5.557 1.00 81.62 87 ILE A C 1
ATOM 659 O O . ILE A 1 87 ? -7.556 -4.546 6.615 1.00 81.62 87 ILE A O 1
ATOM 663 N N . ARG A 1 88 ? -7.503 -4.280 4.390 1.00 77.06 88 ARG A N 1
ATOM 664 C CA . ARG A 1 88 ? -8.913 -3.918 4.237 1.00 77.06 88 ARG A CA 1
ATOM 665 C C . ARG A 1 88 ? -9.856 -5.023 4.734 1.00 77.06 88 ARG A C 1
ATOM 667 O O . ARG A 1 88 ? -10.806 -4.737 5.466 1.00 77.06 88 ARG A O 1
ATOM 674 N N . SER A 1 89 ? -9.594 -6.273 4.364 1.00 75.69 89 SER A N 1
ATOM 675 C CA . SER A 1 89 ? -10.411 -7.425 4.770 1.00 75.69 89 SER A CA 1
ATOM 676 C C . SER A 1 89 ? -10.317 -7.673 6.277 1.00 75.69 89 SER A C 1
ATOM 678 O O . SER A 1 89 ? -11.338 -7.835 6.948 1.00 75.69 89 SER A O 1
ATOM 680 N N . ALA A 1 90 ? -9.112 -7.575 6.849 1.00 74.94 90 ALA A N 1
ATOM 681 C CA . ALA A 1 90 ? -8.876 -7.576 8.295 1.00 74.94 90 ALA A CA 1
ATOM 682 C C . ALA A 1 90 ? -9.659 -6.459 9.014 1.00 74.94 90 ALA A C 1
ATOM 684 O O . ALA A 1 90 ? -10.211 -6.632 10.112 1.00 74.94 90 ALA A O 1
ATOM 685 N N . LEU A 1 91 ? -9.769 -5.303 8.363 1.00 71.56 91 LEU A N 1
ATOM 686 C CA . LEU A 1 91 ? -10.533 -4.158 8.844 1.00 71.56 91 LEU A CA 1
ATOM 687 C C . LEU A 1 91 ? -12.054 -4.307 8.667 1.00 71.56 91 LEU A C 1
ATOM 689 O O . LEU A 1 91 ? -12.820 -3.528 9.229 1.00 71.56 91 LEU A O 1
ATOM 693 N N . GLY A 1 92 ? -12.506 -5.404 8.053 1.00 65.25 92 GLY A N 1
ATOM 694 C CA . GLY A 1 92 ? -13.905 -5.821 8.024 1.00 65.25 92 GLY A CA 1
ATOM 695 C C . GLY A 1 92 ? -14.708 -5.269 6.852 1.00 65.25 92 GL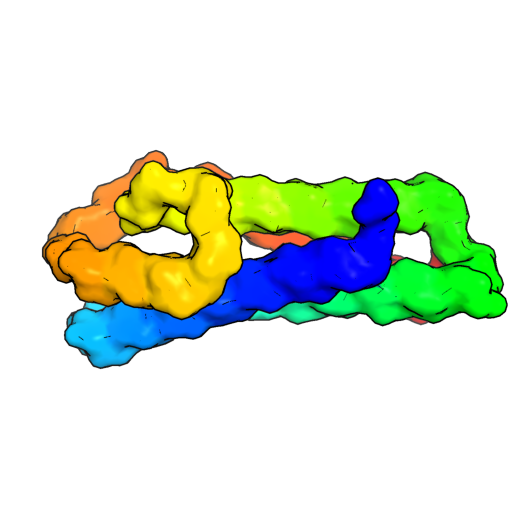Y A C 1
ATOM 696 O O . GLY A 1 92 ? -15.938 -5.323 6.916 1.00 65.25 92 GLY A O 1
ATOM 697 N N . ALA A 1 93 ? -14.049 -4.763 5.803 1.00 62.53 93 ALA A N 1
ATOM 698 C CA . ALA A 1 93 ? -14.723 -4.466 4.546 1.00 62.53 93 ALA A CA 1
ATOM 699 C C . ALA A 1 93 ? -14.962 -5.789 3.799 1.00 62.53 93 ALA A C 1
ATOM 701 O O . ALA A 1 93 ? -14.031 -6.456 3.363 1.00 62.53 93 ALA A O 1
ATOM 702 N N . THR A 1 94 ? -16.223 -6.197 3.708 1.00 52.38 94 THR A N 1
ATOM 703 C CA . THR A 1 94 ? -16.653 -7.561 3.354 1.00 52.38 94 THR A CA 1
ATOM 704 C C . THR A 1 94 ? -16.657 -7.890 1.858 1.00 52.38 94 THR A C 1
ATOM 706 O O . THR A 1 94 ? -17.134 -8.956 1.486 1.00 52.38 94 THR A O 1
ATOM 709 N N . SER A 1 95 ? -16.147 -7.018 0.987 1.00 52.84 95 SER A N 1
ATOM 710 C CA . SER A 1 95 ? -16.152 -7.249 -0.462 1.00 52.84 95 SER A CA 1
ATOM 711 C C . SER A 1 95 ? -14.758 -7.069 -1.057 1.00 52.84 95 SER A C 1
ATOM 713 O O . SER A 1 95 ? -14.291 -5.945 -1.225 1.00 52.84 95 SER A O 1
ATOM 715 N N . GLU A 1 96 ? -14.109 -8.177 -1.422 1.00 49.09 96 GLU A N 1
ATOM 716 C CA . GLU A 1 96 ? -12.868 -8.185 -2.219 1.00 49.09 96 GLU A CA 1
ATOM 717 C C . GLU A 1 96 ? -13.079 -7.600 -3.629 1.00 49.09 96 GLU A C 1
ATOM 719 O O . GLU A 1 96 ? -12.136 -7.118 -4.252 1.00 49.09 96 GLU A O 1
ATOM 724 N N . SER A 1 97 ? -14.325 -7.606 -4.121 1.00 48.72 97 SER A N 1
ATOM 725 C CA . SER A 1 97 ? -14.697 -7.149 -5.471 1.00 48.72 97 SER A CA 1
ATOM 726 C C . SER A 1 97 ? -14.957 -5.647 -5.581 1.00 48.72 97 SER A C 1
ATOM 728 O O . SER A 1 97 ? -15.065 -5.109 -6.681 1.00 48.72 97 SER A O 1
ATOM 730 N N . GLU A 1 98 ? -15.097 -4.955 -4.453 1.00 56.00 98 GLU A N 1
ATOM 731 C CA . GLU A 1 98 ? -15.533 -3.567 -4.456 1.00 56.00 98 GLU A CA 1
ATOM 732 C C . GLU A 1 98 ? -14.316 -2.653 -4.577 1.00 56.00 98 GLU A C 1
ATOM 734 O O . GLU A 1 98 ? -13.739 -2.217 -3.585 1.00 56.00 98 GLU A O 1
ATOM 739 N N . THR A 1 99 ? -13.907 -2.410 -5.822 1.00 52.84 99 THR A N 1
ATOM 740 C CA . THR A 1 99 ? -12.956 -1.364 -6.239 1.00 52.84 99 THR A CA 1
ATOM 741 C C . THR A 1 99 ? -13.581 0.029 -6.250 1.00 52.84 99 THR A C 1
ATOM 743 O O . THR A 1 99 ? -12.912 0.994 -6.604 1.00 52.84 99 THR A O 1
ATOM 746 N N . ASP A 1 100 ? -14.862 0.139 -5.887 1.00 60.47 100 ASP A N 1
ATOM 747 C CA . ASP A 1 100 ? -15.558 1.410 -5.740 1.00 60.47 100 ASP A CA 1
ATOM 748 C C . ASP A 1 100 ? -14.988 2.165 -4.536 1.00 60.47 100 ASP A C 1
ATOM 750 O O . ASP A 1 100 ? -15.266 1.885 -3.367 1.00 60.47 100 ASP A O 1
ATOM 754 N N . LEU A 1 101 ? -14.106 3.088 -4.879 1.00 54.34 101 LEU A N 1
ATOM 755 C CA . LEU A 1 101 ? -13.224 3.817 -3.992 1.00 54.34 101 LEU A CA 1
ATOM 756 C C . LEU A 1 101 ? -13.976 4.625 -2.918 1.00 54.34 101 LEU A C 1
ATOM 758 O O . LEU A 1 101 ? -13.485 4.732 -1.795 1.00 54.34 101 LEU A O 1
ATOM 762 N N . ASP A 1 102 ? -15.185 5.107 -3.210 1.00 57.78 102 ASP A N 1
ATOM 763 C CA . ASP A 1 102 ? -16.009 5.854 -2.248 1.00 57.78 102 ASP A CA 1
ATOM 764 C C . ASP A 1 102 ? -16.736 4.921 -1.274 1.00 57.78 102 ASP A C 1
ATOM 766 O O . ASP A 1 102 ? -16.902 5.230 -0.089 1.00 57.78 102 ASP A O 1
ATOM 770 N N . LYS A 1 103 ? -17.102 3.721 -1.734 1.00 62.56 103 LYS A N 1
ATOM 771 C CA . LYS A 1 103 ? -17.692 2.690 -0.873 1.00 62.56 103 LYS A CA 1
ATOM 772 C C . LYS A 1 103 ? -16.677 2.084 0.083 1.00 62.56 103 LYS A C 1
ATOM 774 O O . LYS A 1 103 ? -17.063 1.682 1.174 1.00 62.56 103 LYS A O 1
ATOM 779 N N . ILE A 1 104 ? -15.389 2.069 -0.269 1.00 58.66 104 ILE A N 1
ATOM 780 C CA . ILE A 1 104 ? -14.311 1.667 0.648 1.00 58.66 104 ILE A CA 1
ATOM 781 C C . ILE A 1 104 ? -14.246 2.621 1.845 1.00 58.66 104 ILE A C 1
ATOM 783 O O . ILE A 1 104 ? -14.249 2.165 2.992 1.00 58.66 104 ILE A O 1
ATOM 787 N N . VAL A 1 105 ? -14.236 3.933 1.583 1.00 55.03 105 VAL A N 1
ATOM 788 C CA . VAL A 1 105 ? -14.244 4.967 2.628 1.00 55.03 105 VAL A CA 1
ATOM 789 C C . VAL A 1 105 ? -15.519 4.855 3.466 1.00 55.03 105 VAL A C 1
ATOM 791 O O . VAL A 1 105 ? -15.448 4.797 4.690 1.00 55.03 105 VAL A O 1
ATOM 794 N N . ALA A 1 106 ? -16.685 4.728 2.827 1.00 58.31 106 ALA A N 1
ATOM 795 C CA . ALA A 1 106 ? -17.957 4.597 3.532 1.00 58.31 106 ALA A CA 1
ATOM 796 C C . ALA A 1 106 ? -18.054 3.306 4.371 1.00 58.31 106 ALA A C 1
ATOM 798 O O . ALA A 1 106 ? -18.533 3.343 5.501 1.00 58.31 106 ALA A O 1
ATOM 799 N N . ALA A 1 107 ? -17.566 2.165 3.873 1.00 58.88 107 ALA A N 1
ATOM 800 C CA . ALA A 1 107 ? -17.595 0.889 4.592 1.00 58.88 107 ALA A CA 1
ATOM 801 C C . ALA A 1 107 ? -16.759 0.922 5.882 1.00 58.88 107 ALA A C 1
ATOM 803 O O . ALA A 1 107 ? -17.130 0.276 6.866 1.00 58.88 107 ALA A O 1
ATOM 804 N N . PHE A 1 108 ? -15.672 1.699 5.898 1.00 55.62 108 PHE A N 1
ATOM 805 C CA . PHE A 1 108 ? -14.901 1.978 7.110 1.00 55.62 108 PHE A CA 1
ATOM 806 C C . PHE A 1 108 ? -15.706 2.774 8.140 1.00 55.62 108 PHE A C 1
ATOM 808 O O . PHE A 1 108 ? -15.707 2.425 9.319 1.00 55.62 108 PHE A O 1
ATOM 815 N N . LEU A 1 109 ? -16.421 3.805 7.686 1.00 53.22 109 LEU A N 1
ATOM 816 C CA . LEU A 1 109 ? -17.204 4.709 8.535 1.00 53.22 109 LEU A CA 1
ATOM 817 C C . LEU A 1 109 ? -18.479 4.046 9.092 1.00 53.22 109 LEU A C 1
ATOM 819 O O . LEU A 1 109 ? -18.951 4.382 10.177 1.00 53.22 109 LEU A O 1
ATOM 823 N N . ILE A 1 110 ? -19.034 3.052 8.388 1.00 47.06 110 ILE A N 1
ATOM 824 C CA . ILE A 1 110 ? -20.322 2.432 8.747 1.00 47.06 110 ILE A CA 1
ATOM 825 C C . ILE A 1 110 ? -20.216 1.469 9.939 1.00 47.06 110 ILE A C 1
ATOM 827 O O . ILE A 1 110 ? -21.200 1.259 10.656 1.00 47.06 110 ILE A O 1
ATOM 831 N N . LYS A 1 111 ? -19.035 0.918 10.240 1.00 51.47 111 LYS A N 1
ATOM 832 C CA . LYS A 1 111 ? -18.832 0.200 11.502 1.00 51.47 111 LYS A CA 1
ATOM 833 C C . LYS A 1 111 ? -18.063 1.093 12.454 1.00 51.47 111 LYS A C 1
ATOM 835 O O . LYS A 1 111 ? -16.839 1.118 12.424 1.00 51.47 111 LYS A O 1
ATOM 840 N N . LYS A 1 112 ? -18.789 1.695 13.403 1.00 53.41 112 LYS A N 1
ATOM 841 C CA . LYS A 1 112 ? -18.263 2.061 14.727 1.00 53.41 112 LYS A CA 1
ATOM 842 C C . LYS A 1 112 ? -17.668 0.809 15.390 1.00 53.41 112 LYS A C 1
ATOM 844 O O . LYS A 1 112 ? -18.271 0.237 16.298 1.00 53.41 112 LYS A O 1
ATOM 849 N N . ARG A 1 113 ? -16.521 0.314 14.909 1.00 56.25 113 ARG A N 1
ATOM 850 C CA . ARG A 1 113 ? -15.717 -0.684 15.607 1.00 56.25 113 ARG A CA 1
ATOM 851 C C . ARG A 1 113 ? -15.371 -0.028 16.922 1.00 56.25 113 ARG A C 1
ATOM 853 O O . ARG A 1 113 ? -14.694 0.996 16.965 1.00 56.25 113 ARG A O 1
ATOM 860 N N . GLN A 1 114 ? -15.980 -0.546 17.978 1.00 57.12 114 GLN A N 1
ATOM 861 C CA . GLN A 1 114 ? -15.922 0.093 19.275 1.00 57.12 114 GLN A CA 1
ATOM 862 C C . GLN A 1 114 ? -14.452 0.167 19.689 1.00 57.12 114 GLN A C 1
ATOM 864 O O . GLN A 1 114 ? -13.712 -0.796 19.511 1.00 57.12 114 GLN A O 1
ATOM 869 N N . ARG A 1 115 ? -14.034 1.314 20.228 1.00 60.00 115 ARG A N 1
ATOM 870 C CA . ARG A 1 115 ? -12.657 1.640 20.639 1.00 60.00 115 ARG A CA 1
ATOM 871 C C . ARG A 1 115 ? -11.893 0.482 21.309 1.00 60.00 115 ARG A C 1
ATOM 873 O O . ARG A 1 115 ? -10.697 0.338 21.099 1.00 60.00 115 ARG A O 1
ATOM 880 N N . TRP A 1 116 ? -12.579 -0.371 22.072 1.00 65.12 116 TRP A N 1
ATOM 881 C CA . TRP A 1 116 ? -11.996 -1.523 22.773 1.00 65.12 116 TRP A CA 1
ATOM 882 C C . TRP A 1 116 ? -11.635 -2.725 21.882 1.00 65.12 116 TRP A C 1
ATOM 884 O O . TRP A 1 116 ? -10.890 -3.599 22.316 1.00 65.12 116 TRP A O 1
ATOM 894 N N . GLN A 1 117 ? -12.131 -2.792 20.646 1.00 69.06 117 GLN A N 1
ATOM 895 C CA . GLN A 1 117 ? -11.810 -3.861 19.696 1.00 69.06 117 GLN A CA 1
ATOM 896 C C . GLN A 1 117 ? -10.458 -3.636 19.005 1.00 69.06 117 GLN A C 1
ATOM 898 O O . GLN A 1 117 ? -9.863 -4.589 18.504 1.00 69.06 117 GLN A O 1
ATOM 903 N N . TRP A 1 118 ? -9.946 -2.402 19.002 1.00 69.69 118 TRP A N 1
ATOM 904 C CA . TRP A 1 118 ? -8.697 -2.047 18.325 1.00 69.69 118 TRP A CA 1
ATOM 905 C C . TRP A 1 118 ? -7.450 -2.740 18.858 1.00 69.69 118 TRP A C 1
ATOM 907 O O . TRP A 1 118 ? -6.729 -3.289 18.031 1.00 69.69 118 TRP A O 1
ATOM 917 N N . PRO A 1 119 ? -7.220 -2.842 20.178 1.00 67.94 119 PRO A N 1
ATOM 918 C CA . PRO A 1 119 ? -6.063 -3.568 20.698 1.00 67.94 119 PRO A CA 1
ATOM 919 C C . PRO A 1 119 ? -6.041 -5.046 20.282 1.00 67.94 119 PRO A C 1
ATOM 921 O O . PRO A 1 119 ? -4.979 -5.642 20.112 1.00 67.94 119 PRO A O 1
ATOM 924 N N . LEU A 1 120 ? -7.219 -5.658 20.118 1.00 71.62 120 LEU A N 1
ATOM 925 C CA . LEU A 1 120 ? -7.342 -7.029 19.620 1.00 71.62 120 LEU A CA 1
ATOM 926 C C . LEU A 1 120 ? -7.087 -7.091 18.115 1.00 71.62 120 LEU A C 1
ATOM 928 O O . LEU A 1 120 ? -6.401 -7.998 17.645 1.00 71.62 120 LEU A O 1
ATOM 932 N N . LEU A 1 121 ? -7.612 -6.124 17.368 1.00 70.50 121 LEU A N 1
ATOM 933 C CA . LEU A 1 121 ? -7.451 -6.056 15.927 1.00 70.50 121 LEU A CA 1
ATOM 934 C C . LEU A 1 121 ? -6.004 -5.772 15.508 1.00 70.50 121 LEU A C 1
ATOM 936 O O . LEU A 1 121 ? -5.470 -6.475 14.650 1.00 70.50 121 LEU A O 1
ATOM 940 N N . SER A 1 122 ? -5.372 -4.775 16.132 1.00 68.50 122 SER A N 1
ATOM 941 C CA . SER A 1 122 ? -4.002 -4.348 15.849 1.00 68.50 122 SER A CA 1
ATOM 942 C C . SER A 1 122 ? -3.022 -5.494 16.082 1.00 68.50 122 SER A C 1
ATOM 944 O O . SER A 1 122 ? -2.183 -5.771 15.230 1.00 68.50 122 SER A O 1
ATOM 946 N N . ARG A 1 123 ? -3.188 -6.226 17.192 1.00 70.06 123 ARG A N 1
ATOM 947 C CA . ARG A 1 123 ? -2.280 -7.311 17.585 1.00 70.06 123 ARG A CA 1
ATOM 948 C C . ARG A 1 123 ? -2.525 -8.632 16.870 1.00 70.06 123 ARG A C 1
ATOM 950 O O . ARG A 1 123 ? -1.562 -9.329 16.581 1.00 70.06 123 ARG A O 1
ATOM 957 N N . LYS A 1 124 ? -3.782 -9.028 16.644 1.00 72.25 124 LYS A N 1
ATOM 958 C CA . LYS A 1 124 ? -4.082 -10.373 16.115 1.00 72.25 124 LYS A CA 1
ATOM 959 C C . LYS A 1 124 ? -4.324 -10.409 14.617 1.00 72.25 124 LYS A C 1
ATOM 961 O O . LYS A 1 124 ? -4.031 -11.422 14.000 1.00 72.25 124 LYS A O 1
ATOM 966 N N . VAL A 1 125 ? -4.898 -9.350 14.050 1.00 73.00 125 VAL A N 1
ATOM 967 C CA . VAL A 1 125 ? -5.391 -9.376 12.665 1.00 73.00 125 VAL A CA 1
ATOM 968 C C . VAL A 1 125 ? -4.518 -8.521 11.751 1.00 73.00 125 VAL A C 1
ATOM 970 O O . VAL A 1 125 ? -4.266 -8.905 10.616 1.00 73.00 125 VAL A O 1
ATOM 973 N N . LEU A 1 126 ? -4.016 -7.388 12.248 1.00 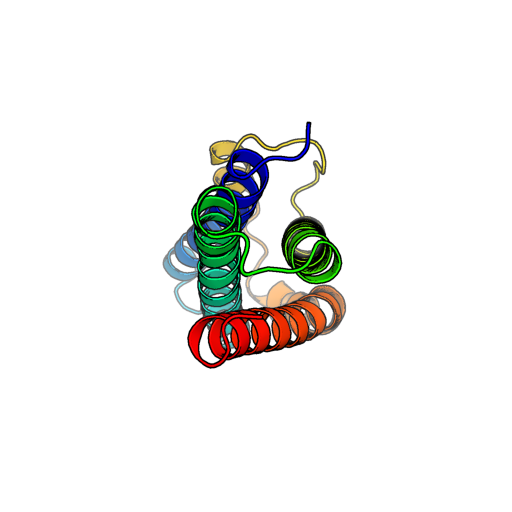76.12 126 LEU A N 1
ATOM 974 C CA . LEU A 1 126 ? -3.198 -6.467 11.456 1.00 76.12 126 LEU A CA 1
ATOM 975 C C . LEU A 1 126 ? -1.690 -6.676 11.584 1.00 76.12 126 LEU A C 1
ATOM 977 O O . LEU A 1 126 ? -0.965 -6.121 10.771 1.00 76.12 126 LEU A O 1
ATOM 981 N N . ALA A 1 127 ? -1.212 -7.467 12.547 1.00 78.38 127 ALA A N 1
ATOM 982 C CA . ALA A 1 127 ? 0.223 -7.651 12.771 1.00 78.38 127 ALA A CA 1
ATOM 983 C C . ALA A 1 127 ? 0.951 -8.175 11.520 1.00 78.38 127 ALA A C 1
ATOM 985 O O . ALA A 1 127 ? 1.834 -7.497 11.007 1.00 78.38 127 ALA A O 1
ATOM 986 N N . ALA A 1 128 ? 0.516 -9.319 10.983 1.00 82.06 128 ALA A N 1
ATOM 987 C CA . ALA A 1 128 ? 1.120 -9.931 9.799 1.00 82.06 128 ALA A CA 1
ATOM 988 C C . ALA A 1 128 ? 1.033 -9.062 8.524 1.00 82.06 128 ALA A C 1
ATOM 990 O O . ALA A 1 128 ? 2.062 -8.829 7.895 1.00 82.06 128 ALA A O 1
ATOM 991 N N . PRO A 1 129 ? -0.139 -8.525 8.118 1.00 80.62 129 PRO A N 1
ATOM 992 C CA . PRO A 1 129 ? -0.194 -7.709 6.905 1.00 80.62 129 PRO A CA 1
ATOM 993 C C . PRO A 1 129 ? 0.537 -6.368 7.054 1.00 80.62 129 PRO A C 1
ATOM 995 O O . PRO A 1 129 ? 0.985 -5.805 6.060 1.00 80.62 129 PRO A O 1
ATOM 998 N N . ARG A 1 130 ? 0.691 -5.853 8.279 1.00 81.25 130 ARG A N 1
ATOM 999 C CA . ARG A 1 130 ? 1.479 -4.648 8.538 1.00 81.25 130 ARG A CA 1
ATOM 1000 C C . ARG A 1 130 ? 2.981 -4.908 8.481 1.00 81.25 130 ARG A C 1
ATOM 1002 O O . ARG A 1 130 ? 3.708 -4.088 7.933 1.00 81.25 130 ARG A O 1
ATOM 1009 N N . GLU A 1 131 ? 3.440 -6.030 9.025 1.00 86.19 131 GLU A N 1
ATOM 1010 C CA . GLU A 1 131 ? 4.830 -6.469 8.881 1.00 86.19 131 GLU A CA 1
ATOM 1011 C C . GLU A 1 131 ? 5.198 -6.577 7.398 1.00 86.19 131 GLU A C 1
ATOM 1013 O O . GLU A 1 131 ? 6.153 -5.942 6.954 1.00 86.19 131 GLU A O 1
ATOM 1018 N N . HIS A 1 132 ? 4.346 -7.238 6.612 1.00 84.00 132 HIS A N 1
ATOM 1019 C CA . HIS A 1 132 ? 4.547 -7.362 5.174 1.00 84.00 132 HIS A CA 1
ATOM 1020 C C . HIS A 1 132 ? 4.501 -6.013 4.434 1.00 84.00 132 HIS A C 1
ATOM 1022 O O . HIS A 1 132 ? 5.305 -5.761 3.539 1.00 84.00 132 HIS A O 1
ATOM 1028 N N . LEU A 1 133 ? 3.619 -5.090 4.837 1.00 85.06 133 LEU A N 1
ATOM 1029 C CA . LEU A 1 133 ? 3.625 -3.716 4.320 1.00 85.06 133 LEU A CA 1
ATOM 1030 C C . LEU A 1 133 ? 4.955 -2.999 4.618 1.00 85.06 133 LEU A C 1
ATOM 1032 O O . LEU A 1 133 ? 5.456 -2.250 3.779 1.00 85.06 133 LEU A O 1
ATOM 1036 N N . GLY A 1 134 ? 5.532 -3.230 5.800 1.00 82.56 134 GLY A N 1
ATOM 1037 C CA . GLY A 1 134 ? 6.839 -2.709 6.191 1.00 82.56 134 GLY A CA 1
ATOM 1038 C C . GLY A 1 134 ? 7.972 -3.237 5.309 1.00 82.56 134 GLY A C 1
ATOM 1039 O O . GLY A 1 134 ? 8.789 -2.446 4.835 1.00 82.56 134 GLY A O 1
ATOM 1040 N N . GLU A 1 135 ? 7.986 -4.543 5.040 1.00 87.62 135 GLU A N 1
ATOM 1041 C CA . GLU A 1 135 ? 8.930 -5.188 4.116 1.00 87.62 135 GLU A CA 1
ATOM 1042 C C . GLU A 1 135 ? 8.793 -4.623 2.699 1.00 87.62 135 GLU A C 1
ATOM 1044 O O . GLU A 1 135 ? 9.771 -4.142 2.125 1.00 87.62 135 GLU A O 1
ATOM 1049 N N . LEU A 1 136 ? 7.564 -4.583 2.173 1.00 85.38 136 LEU A N 1
ATOM 1050 C CA . LEU A 1 136 ? 7.274 -4.041 0.846 1.00 85.38 136 LEU A CA 1
ATOM 1051 C C . LEU A 1 136 ? 7.728 -2.592 0.718 1.00 85.38 136 LEU A C 1
ATOM 1053 O O . LEU A 1 136 ? 8.327 -2.224 -0.289 1.00 85.38 136 LEU A O 1
ATOM 1057 N N . LYS A 1 137 ? 7.499 -1.764 1.742 1.00 86.56 137 LYS A N 1
ATOM 1058 C CA . LYS A 1 137 ? 7.961 -0.373 1.745 1.00 86.56 137 LYS A CA 1
ATOM 1059 C C . LYS A 1 137 ? 9.479 -0.280 1.593 1.00 86.56 137 LYS A C 1
ATOM 1061 O O . LYS A 1 137 ? 9.948 0.558 0.823 1.00 86.56 137 LYS A O 1
ATOM 1066 N N . LEU A 1 138 ? 10.229 -1.115 2.315 1.00 86.94 138 LEU A N 1
ATOM 1067 C CA . LEU A 1 138 ? 11.690 -1.154 2.235 1.00 86.94 138 LEU A CA 1
ATOM 1068 C C . LEU A 1 138 ? 12.159 -1.649 0.865 1.00 86.94 138 LEU A C 1
ATOM 1070 O O . LEU A 1 138 ? 13.051 -1.040 0.281 1.00 86.94 138 LEU A O 1
ATOM 1074 N N . GLU A 1 139 ? 11.544 -2.700 0.324 1.00 87.88 139 GLU A N 1
ATOM 1075 C CA . GLU A 1 139 ? 11.871 -3.212 -1.010 1.00 87.88 139 GLU A CA 1
ATOM 1076 C C . GLU A 1 139 ? 11.603 -2.184 -2.111 1.00 87.88 139 GLU A C 1
ATOM 1078 O O . GLU A 1 139 ? 12.452 -1.966 -2.978 1.00 87.88 139 GLU A O 1
ATOM 1083 N N . LEU A 1 140 ? 10.452 -1.514 -2.045 1.00 83.75 140 LEU A N 1
ATOM 1084 C CA . LEU A 1 140 ? 10.084 -0.426 -2.942 1.00 83.75 140 LEU A CA 1
ATOM 1085 C C . LEU A 1 140 ? 11.091 0.725 -2.849 1.00 83.75 140 LEU A C 1
ATOM 1087 O O . LEU A 1 140 ? 11.594 1.191 -3.870 1.00 83.75 140 LEU A O 1
ATOM 1091 N N . GLN A 1 141 ? 11.445 1.142 -1.631 1.00 85.50 141 GLN A N 1
ATOM 1092 C CA . GLN A 1 141 ? 12.418 2.209 -1.407 1.00 85.50 141 GLN A CA 1
ATOM 1093 C C . GLN A 1 141 ? 13.800 1.843 -1.957 1.00 85.50 141 GLN A C 1
ATOM 1095 O O . GLN A 1 141 ? 14.423 2.647 -2.649 1.00 85.50 141 GLN A O 1
ATOM 1100 N N . LEU A 1 142 ? 14.275 0.626 -1.683 1.00 86.00 142 LEU A N 1
ATOM 1101 C CA . LEU A 1 142 ? 15.548 0.126 -2.198 1.00 86.00 142 LEU A CA 1
ATOM 1102 C C . LEU A 1 142 ? 15.555 0.090 -3.724 1.00 86.00 142 LEU A C 1
ATOM 1104 O O . LEU A 1 142 ? 16.558 0.462 -4.332 1.00 86.00 142 LEU A O 1
ATOM 1108 N N . LEU A 1 143 ? 14.449 -0.321 -4.347 1.00 83.62 143 LEU A N 1
ATOM 1109 C CA . LEU A 1 143 ? 14.327 -0.343 -5.798 1.00 83.62 143 LEU A CA 1
ATOM 1110 C C . LEU A 1 143 ? 14.365 1.071 -6.391 1.00 83.62 143 LEU A C 1
ATOM 1112 O O . LEU A 1 143 ? 15.122 1.293 -7.333 1.00 83.62 143 LEU A O 1
ATOM 1116 N N . MET A 1 144 ? 13.646 2.037 -5.810 1.00 79.94 144 MET A N 1
ATOM 1117 C CA . MET A 1 144 ? 13.698 3.431 -6.271 1.00 79.94 144 MET A CA 1
ATOM 1118 C C . MET A 1 144 ? 15.098 4.044 -6.131 1.00 79.94 144 MET A C 1
ATOM 1120 O O . MET A 1 144 ? 15.583 4.708 -7.048 1.00 79.94 144 MET A O 1
ATOM 1124 N N . VAL A 1 145 ? 15.779 3.803 -5.006 1.00 82.38 145 VAL A N 1
ATOM 1125 C CA . VAL A 1 145 ? 17.154 4.285 -4.785 1.00 82.38 145 VAL A CA 1
ATOM 1126 C C . VAL A 1 145 ? 18.131 3.610 -5.749 1.00 82.38 145 VAL A C 1
ATOM 1128 O O . VAL A 1 145 ? 19.002 4.268 -6.308 1.00 82.38 145 VAL A O 1
ATOM 1131 N N . SER A 1 146 ? 17.980 2.308 -5.991 1.00 76.75 146 SER A N 1
ATOM 1132 C CA . SER A 1 146 ? 18.867 1.574 -6.901 1.00 76.75 146 SER A CA 1
ATOM 1133 C C . SER A 1 146 ? 18.685 2.024 -8.348 1.00 76.75 146 SER A C 1
ATOM 1135 O O . SER A 1 146 ? 19.678 2.241 -9.030 1.00 76.75 146 SER A O 1
ATOM 1137 N N . ALA A 1 147 ? 17.441 2.231 -8.787 1.00 71.75 147 ALA A N 1
ATOM 1138 C CA . ALA A 1 147 ? 17.114 2.704 -10.132 1.00 71.75 147 ALA A CA 1
ATOM 1139 C C . ALA A 1 147 ? 17.612 4.134 -10.405 1.00 71.75 147 ALA A C 1
ATOM 1141 O O . ALA A 1 147 ? 18.017 4.449 -11.521 1.00 71.75 147 ALA A O 1
ATOM 1142 N N . THR A 1 148 ? 17.613 4.998 -9.386 1.00 67.44 148 THR A N 1
ATOM 1143 C CA . THR A 1 148 ? 18.131 6.372 -9.502 1.00 67.44 148 THR A CA 1
ATOM 1144 C C . THR A 1 148 ? 19.656 6.434 -9.410 1.00 67.44 148 THR A C 1
ATOM 1146 O O . THR A 1 148 ? 20.280 7.248 -10.090 1.00 67.44 148 THR A O 1
ATOM 1149 N N . ALA A 1 149 ? 20.278 5.579 -8.594 1.00 62.75 149 ALA A N 1
ATOM 1150 C CA . ALA A 1 149 ? 21.724 5.575 -8.392 1.00 62.75 149 ALA A CA 1
ATOM 1151 C C . ALA A 1 149 ? 22.486 4.851 -9.506 1.00 62.75 149 ALA A C 1
ATOM 1153 O O . ALA A 1 149 ? 23.632 5.192 -9.799 1.00 62.75 149 ALA A O 1
ATOM 1154 N N . HIS A 1 150 ? 21.918 3.788 -10.063 1.00 53.56 150 HIS A N 1
ATOM 1155 C CA . HIS A 1 150 ? 22.524 2.963 -11.096 1.00 53.56 150 HIS A CA 1
ATOM 1156 C C . HIS A 1 150 ? 21.452 2.847 -12.169 1.00 53.56 150 HIS A C 1
ATOM 1158 O O . HIS A 1 150 ? 20.368 2.364 -11.873 1.00 53.56 150 HIS A O 1
ATOM 1164 N N . LYS A 1 151 ? 21.710 3.304 -13.397 1.00 53.12 151 LYS A N 1
ATOM 1165 C CA . LYS A 1 151 ? 20.850 2.964 -14.540 1.00 53.12 151 LYS A CA 1
ATOM 1166 C C . LYS A 1 151 ? 20.876 1.431 -14.688 1.00 53.12 151 LYS A C 1
ATOM 1168 O O . LYS A 1 151 ? 21.783 0.905 -15.326 1.00 53.12 151 LYS A O 1
ATOM 1173 N N . LEU A 1 152 ? 20.000 0.754 -13.943 1.00 50.25 152 LEU A N 1
ATOM 1174 C CA . LEU A 1 152 ? 19.787 -0.696 -13.863 1.00 50.25 152 LEU A CA 1
ATOM 1175 C C . LEU A 1 152 ? 19.185 -1.196 -15.147 1.00 50.25 152 LEU A C 1
ATOM 1177 O O . LEU A 1 152 ? 18.257 -0.466 -15.531 1.00 50.25 152 LEU A O 1
#

Sequence (152 aa):
MSGVGDIIAIAELGYKLAEALKKYIDEVETAEESIKALVIEVEQASSHVDGLSSLIDENQHTTFLSPVGVDKCRRLAVDFKTTILTIRSALGATSESETDLDKIVAAFLIKKRQRWQWPLLSRKVLAAPREHLGELKLELQLLMVSATAHKL

Organism: NCBI:txid420778

Foldseek 3Di:
DQALVVLLLLLVLLLLLLVLLVVVCVVVVDDDVLSVVLSVLSNLLSVLSNVLSVLLVVCVVVVLDDPVLNVVSSVLSVLSSVLSLQQLVLLPPPDSPCSPSVVSSVSNVVDPPDPVCVVVSSPPRVPVSSVSSVVSSVVSVVSSVCVVVGSD